Protein AF-A0A1B6D335-F1 (afdb_monomer)

Foldseek 3Di:
DDDDDDDDDDDPVVVVVVVVVVPPDPVVVVVVPDPPPPPVVVVVVCVLLVLQVDDPVRNVVVLVVLVVVQVVQQVPPVHRDCPSVVSSVSSCVSNVPDDDPD

Radius of gyration: 26.06 Å; Cα contacts (8 Å, |Δi|>4): 40; chains: 1; bounding box: 54×26×82 Å

Secondary structure (DSSP, 8-state):
------PPPS-HHHHHHHHHHS-S-HHHHHTTTTTS-HHHHHHHHHHHHGGGGS-HHHHHHHHHHHHHHHHHHHH-TTS---HHHHHHHHHHHHHTT-----

pLDDT: mean 75.46, std 20.81, range [34.44, 96.88]

Nearest PDB structures (foldseek):
  1yg2-assembly1_A-2  TM=2.573E-01  e=3.738E+00  Vibrio cholerae

Sequence (102 aa):
LSVTKSYPSTDSLSFKLNLNLTSLDPSVKESIGETSSQSVVVAVDRIFTGSTRLDGDAIVDFVRALCQVSVDELANQSHPRMFSLQKIVEISYYNMGRIRLQ

Mean predicted aligned error: 15.41 Å

Structure (mmCIF, N/CA/C/O backbone):
data_AF-A0A1B6D335-F1
#
_entry.id   AF-A0A1B6D335-F1
#
loop_
_atom_site.group_PDB
_atom_site.id
_atom_site.type_symbol
_atom_site.label_atom_id
_atom_site.label_alt_id
_atom_site.label_comp_id
_atom_site.label_asym_id
_atom_site.label_entity_id
_atom_site.label_seq_id
_atom_site.pdbx_PDB_ins_code
_atom_site.Cartn_x
_atom_site.Cartn_y
_atom_site.Cartn_z
_atom_site.occupancy
_atom_site.B_iso_or_equiv
_atom_site.auth_seq_id
_atom_site.auth_comp_id
_atom_site.auth_asym_id
_atom_site.auth_atom_id
_atom_site.pdbx_PDB_model_num
ATOM 1 N N . LEU A 1 1 ? -30.252 2.803 68.833 1.00 39.19 1 LEU A N 1
ATOM 2 C CA . LEU A 1 1 ? -31.067 2.768 67.601 1.00 39.19 1 LEU A CA 1
ATOM 3 C C . LEU A 1 1 ? -30.606 3.903 66.698 1.00 39.19 1 LEU A C 1
ATOM 5 O O . LEU A 1 1 ? -30.847 5.049 67.047 1.00 39.19 1 LEU A O 1
ATOM 9 N N . SER A 1 2 ? -29.954 3.595 65.578 1.00 35.78 2 SER A N 1
ATOM 10 C CA . SER A 1 2 ? -29.687 4.570 64.514 1.00 35.78 2 SER A CA 1
ATOM 11 C C . SER A 1 2 ? -30.332 4.032 63.246 1.00 35.78 2 SER A C 1
ATOM 13 O O . SER A 1 2 ? -29.896 3.017 62.715 1.00 35.78 2 SER A O 1
ATOM 15 N N . VAL A 1 3 ? -31.422 4.665 62.815 1.00 45.91 3 VAL A N 1
ATOM 16 C CA . VAL A 1 3 ? -32.101 4.355 61.553 1.00 45.91 3 VAL A CA 1
ATOM 17 C C . VAL A 1 3 ? -31.432 5.195 60.470 1.00 45.91 3 VAL A C 1
ATOM 19 O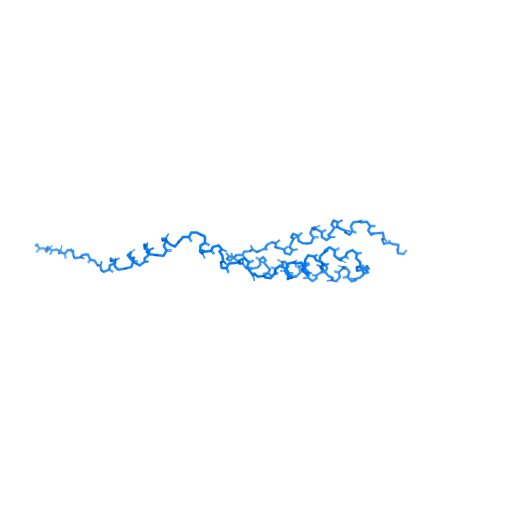 O . VAL A 1 3 ? -31.628 6.407 60.417 1.00 45.91 3 VAL A O 1
ATOM 22 N N . THR A 1 4 ? -30.621 4.576 59.617 1.00 40.00 4 THR A N 1
ATOM 23 C CA . THR A 1 4 ? -30.124 5.212 58.394 1.00 40.00 4 THR A CA 1
ATOM 24 C C . THR A 1 4 ? -31.204 5.127 57.318 1.00 40.00 4 THR A C 1
ATOM 26 O O . THR A 1 4 ? -31.586 4.052 56.863 1.00 40.00 4 THR A O 1
ATOM 29 N N . LYS A 1 5 ? -31.740 6.285 56.926 1.00 44.50 5 LYS A N 1
ATOM 30 C CA . LYS A 1 5 ? -32.678 6.422 55.809 1.00 44.50 5 LYS A CA 1
ATO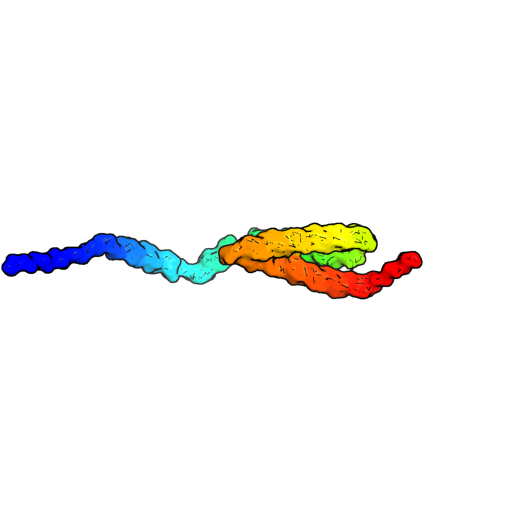M 31 C C . LYS A 1 5 ? -31.857 6.598 54.528 1.00 44.50 5 LYS A C 1
ATOM 33 O O . LYS A 1 5 ? -31.267 7.656 54.327 1.00 44.50 5 LYS A O 1
ATOM 38 N N . SER A 1 6 ? -31.778 5.560 53.697 1.00 34.44 6 SER A N 1
ATOM 39 C CA . SER A 1 6 ? -31.141 5.642 52.377 1.00 34.44 6 SER A CA 1
ATOM 40 C C . SER A 1 6 ? -32.030 6.430 51.418 1.00 34.44 6 SER A C 1
ATOM 42 O O . SER A 1 6 ? -33.137 5.998 51.099 1.00 34.44 6 SER A O 1
ATOM 44 N N . TYR A 1 7 ? -31.547 7.578 50.951 1.00 35.28 7 TYR A N 1
ATOM 45 C CA . TYR A 1 7 ? -32.098 8.257 49.778 1.00 35.28 7 TYR A CA 1
ATOM 46 C C . TYR A 1 7 ? -31.363 7.737 48.531 1.00 35.28 7 TYR A C 1
ATOM 48 O O . TYR A 1 7 ? -30.142 7.584 48.596 1.00 35.28 7 TYR A O 1
ATOM 56 N N . PRO A 1 8 ? -32.047 7.443 47.410 1.00 44.19 8 PRO A N 1
ATOM 57 C CA . PRO A 1 8 ? -31.363 7.038 46.189 1.00 44.19 8 PRO A CA 1
ATOM 58 C C . PRO A 1 8 ? -30.600 8.225 45.587 1.00 44.19 8 PRO A C 1
ATOM 60 O O . PRO A 1 8 ? -31.158 9.307 45.392 1.00 44.19 8 PRO A O 1
ATOM 63 N N . SER A 1 9 ? -29.317 8.003 45.308 1.00 48.59 9 SER A N 1
ATOM 64 C CA . SER A 1 9 ? -28.416 8.962 44.674 1.00 48.59 9 SER A CA 1
ATOM 65 C C . SER A 1 9 ? -28.793 9.224 43.212 1.00 48.59 9 SER A C 1
ATOM 67 O O . SER A 1 9 ? -29.335 8.377 42.503 1.00 48.59 9 SER A O 1
ATOM 69 N N . THR A 1 10 ? -28.497 10.444 42.785 1.00 53.53 10 THR A N 1
ATOM 70 C CA . THR A 1 10 ? -28.693 11.046 41.465 1.00 53.53 10 THR A CA 1
ATOM 71 C C . THR A 1 10 ? -28.100 10.222 40.314 1.00 53.53 10 THR A C 1
ATOM 73 O O . THR A 1 10 ? -26.933 10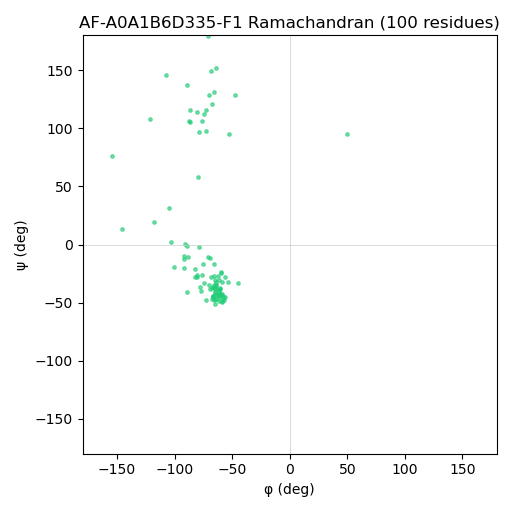.397 39.995 1.00 53.53 10 THR A O 1
ATOM 76 N N . ASP A 1 11 ? -28.892 9.371 39.653 1.00 54.50 11 ASP A N 1
ATOM 77 C CA . ASP A 1 11 ? -28.456 8.729 38.390 1.00 54.50 11 ASP A CA 1
ATOM 78 C C . ASP A 1 11 ? -29.583 8.493 37.360 1.00 54.50 11 ASP A C 1
ATOM 80 O O . ASP A 1 11 ? -29.434 7.787 36.363 1.00 54.50 11 ASP A O 1
ATOM 84 N N . SER A 1 12 ? -30.751 9.114 37.560 1.00 51.56 12 SER A N 1
ATOM 85 C CA . SER A 1 12 ? -31.897 8.940 36.649 1.00 51.56 12 SER A CA 1
ATOM 86 C C . SER A 1 12 ? -31.752 9.718 35.326 1.00 51.56 12 SER A C 1
ATOM 88 O O . SER A 1 12 ? -32.294 9.306 34.300 1.00 51.56 12 SER A O 1
ATOM 90 N N . LEU A 1 13 ? -30.994 10.824 35.316 1.00 52.09 13 LEU A N 1
ATOM 91 C CA . LEU A 1 13 ? -30.726 11.636 34.116 1.00 52.09 13 LEU A CA 1
ATOM 92 C C . LEU A 1 13 ? -29.676 10.990 33.199 1.00 52.09 13 LEU A C 1
ATOM 94 O O . LEU A 1 13 ? -29.865 10.956 31.985 1.00 52.09 13 LEU A O 1
ATOM 98 N N . SER A 1 14 ? -28.631 10.409 33.784 1.00 52.91 14 SER A N 1
ATOM 99 C CA . SER A 1 14 ? -27.568 9.647 33.114 1.00 52.91 14 SER A CA 1
ATOM 100 C C . SER A 1 14 ? -28.149 8.460 32.342 1.00 52.91 14 SER A C 1
ATOM 102 O O . SER A 1 14 ? -27.837 8.245 31.171 1.00 52.91 14 SER A O 1
ATOM 104 N N . PHE A 1 15 ? -29.086 7.741 32.969 1.00 52.19 15 PHE A N 1
ATOM 105 C CA . PHE A 1 15 ? -29.754 6.597 32.353 1.00 52.19 15 PHE A CA 1
ATOM 106 C C . PHE A 1 15 ? -30.690 7.009 31.202 1.00 52.19 15 PHE A C 1
ATOM 108 O O . PHE A 1 15 ? -30.735 6.347 30.166 1.00 52.19 15 PHE A O 1
ATOM 115 N N . LYS A 1 16 ? -31.400 8.140 31.339 1.00 49.47 16 LYS A N 1
ATOM 116 C CA . LYS A 1 16 ? -32.295 8.672 30.294 1.00 49.47 16 LYS A CA 1
ATOM 117 C C . LYS A 1 16 ? -31.553 9.222 29.075 1.00 49.47 16 LYS A C 1
ATOM 119 O O . LYS A 1 16 ? -32.051 9.069 27.964 1.00 49.47 16 LYS A O 1
ATOM 124 N N . LEU A 1 17 ? -30.377 9.826 29.258 1.00 56.44 17 LEU A N 1
ATOM 125 C CA . LEU A 1 17 ? -29.541 10.270 28.136 1.00 56.44 17 LEU A CA 1
ATOM 126 C C . LEU A 1 17 ? -28.993 9.076 27.336 1.00 56.44 17 LEU A C 1
ATOM 128 O O . LEU A 1 17 ? -28.983 9.119 26.107 1.00 56.44 17 LEU A O 1
ATOM 132 N N . ASN A 1 18 ? -28.637 7.976 28.009 1.00 50.03 18 ASN A N 1
ATOM 133 C CA . ASN A 1 18 ? -28.141 6.761 27.354 1.00 50.03 18 ASN A CA 1
ATOM 134 C C . ASN A 1 18 ? -29.219 6.029 26.524 1.00 50.03 18 ASN A C 1
ATOM 136 O O . ASN A 1 18 ? -28.901 5.390 25.526 1.00 50.03 18 ASN A O 1
ATOM 140 N N . LEU A 1 19 ? -30.497 6.159 26.899 1.00 55.66 19 LEU A N 1
ATOM 141 C CA . LEU A 1 19 ? -31.644 5.591 26.173 1.00 55.66 19 LEU A CA 1
ATOM 142 C C . LEU A 1 19 ? -32.019 6.354 24.889 1.00 55.66 19 LEU A C 1
ATOM 144 O O . LEU A 1 19 ? -32.730 5.807 24.053 1.00 55.66 19 LEU A O 1
ATOM 148 N N . ASN A 1 20 ? -31.558 7.598 24.716 1.00 49.66 20 ASN A N 1
ATOM 149 C CA . ASN A 1 20 ? -31.850 8.404 23.521 1.00 49.66 20 ASN A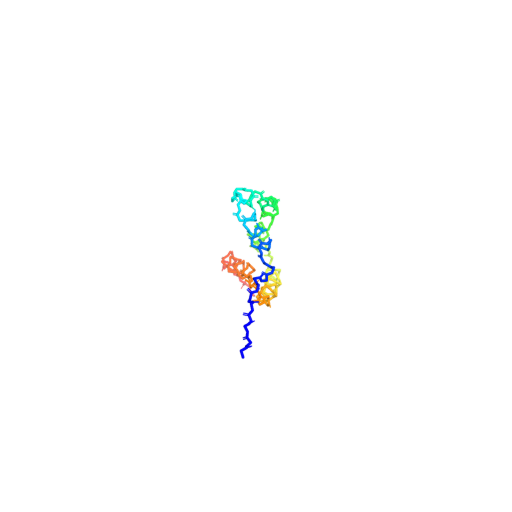 CA 1
ATOM 150 C C . ASN A 1 20 ? -30.776 8.238 22.424 1.00 49.66 20 ASN A C 1
ATOM 152 O O . ASN A 1 20 ? -31.024 8.481 21.251 1.00 49.66 20 ASN A O 1
ATOM 156 N N . LEU A 1 21 ? -29.571 7.773 22.778 1.00 50.66 21 LEU A N 1
ATOM 157 C CA . LEU A 1 21 ? -28.490 7.543 21.808 1.00 50.66 21 LEU A CA 1
ATOM 158 C C . LEU A 1 21 ? -28.607 6.186 21.082 1.00 50.66 21 LEU A C 1
ATOM 160 O O . LEU A 1 21 ? -28.023 5.979 20.013 1.00 50.66 21 LEU A O 1
ATOM 164 N N . THR A 1 22 ? -29.345 5.242 21.672 1.00 52.38 22 THR A N 1
ATOM 165 C CA . THR A 1 22 ? -29.566 3.893 21.132 1.00 52.38 22 THR A CA 1
ATOM 166 C C . THR A 1 22 ? -30.771 3.802 20.196 1.00 52.38 22 THR A C 1
ATOM 168 O O . THR A 1 22 ? -30.904 2.797 19.506 1.00 52.38 22 THR A O 1
ATOM 171 N N . SER A 1 23 ? -31.612 4.840 20.127 1.00 53.53 23 SER A N 1
ATOM 172 C CA . SER A 1 23 ? -32.789 4.905 19.246 1.00 53.53 23 SER A CA 1
ATOM 173 C C . SER A 1 23 ? -32.510 5.523 17.872 1.00 53.53 23 SER A C 1
ATOM 175 O O . SER A 1 23 ? -33.426 5.638 17.059 1.00 53.53 23 SER A O 1
ATOM 177 N N . LEU A 1 24 ? -31.264 5.922 17.593 1.00 53.03 24 LEU A N 1
ATOM 178 C CA . LEU A 1 24 ? -30.866 6.383 16.265 1.00 53.03 24 LEU A CA 1
ATOM 179 C C . LEU A 1 24 ? -30.911 5.209 15.284 1.00 53.03 24 LEU A C 1
ATOM 181 O O . LEU A 1 24 ? -30.210 4.212 15.473 1.00 53.03 24 LEU A O 1
ATOM 185 N N . ASP A 1 25 ? -31.735 5.369 14.252 1.00 54.53 25 ASP A N 1
ATOM 186 C CA . ASP A 1 25 ? -31.924 4.426 13.157 1.00 54.53 25 ASP A CA 1
ATOM 187 C C . ASP A 1 25 ? -30.561 3.951 12.590 1.00 54.53 25 ASP A C 1
ATOM 189 O O . ASP A 1 25 ? -29.698 4.791 12.293 1.00 54.53 25 ASP A O 1
ATOM 193 N N . PRO A 1 26 ? -30.324 2.630 12.455 1.00 54.81 26 PRO A N 1
ATOM 194 C CA . PRO A 1 26 ? -29.080 2.084 11.910 1.00 54.81 26 PRO A CA 1
ATOM 195 C C . PRO A 1 26 ? -28.716 2.663 10.535 1.00 54.81 26 PRO A C 1
ATOM 197 O O . PRO A 1 26 ? -27.537 2.890 10.267 1.00 54.81 26 PRO A O 1
ATOM 200 N N . SER A 1 27 ? -29.716 3.011 9.716 1.00 51.22 27 SER A N 1
ATOM 201 C CA . SER A 1 27 ? -29.537 3.598 8.386 1.00 51.22 27 SER A CA 1
ATOM 202 C C . SER A 1 27 ? -28.902 4.994 8.432 1.00 51.22 27 SER A C 1
ATOM 204 O O . SER A 1 27 ? -28.227 5.391 7.479 1.00 51.22 27 SER A O 1
ATOM 206 N N . VAL A 1 28 ? -29.075 5.740 9.534 1.00 54.16 28 VAL A N 1
ATOM 207 C CA . VAL A 1 28 ? -28.471 7.073 9.728 1.00 54.16 28 VAL A CA 1
ATOM 208 C C . VAL A 1 28 ? -27.021 6.961 10.209 1.00 54.16 28 VAL A C 1
ATOM 210 O O . VAL A 1 28 ? -26.208 7.825 9.892 1.00 54.16 28 VAL A O 1
ATOM 213 N N . LYS A 1 29 ? -26.657 5.883 10.921 1.00 51.56 29 LYS A N 1
ATOM 214 C CA . LYS A 1 29 ? -25.257 5.604 11.297 1.00 51.56 29 LYS A CA 1
ATOM 215 C C . LYS A 1 29 ? -24.429 5.097 10.116 1.00 51.56 29 LYS A C 1
ATOM 217 O O . LYS A 1 29 ? -23.247 5.417 10.030 1.00 51.56 29 LYS A O 1
ATOM 222 N N . GLU A 1 30 ? -25.048 4.353 9.207 1.00 50.56 30 GLU A N 1
ATOM 223 C CA . GLU A 1 30 ? -24.381 3.753 8.046 1.00 50.56 30 GLU A CA 1
ATOM 224 C C . GLU A 1 30 ? -24.138 4.774 6.915 1.00 50.56 30 GLU A C 1
ATOM 226 O O . GLU A 1 30 ? -23.050 4.825 6.344 1.00 50.56 30 GLU A O 1
ATOM 231 N N . SER A 1 31 ? -25.067 5.714 6.690 1.00 47.44 31 SER A N 1
ATOM 232 C CA . SER A 1 31 ? -24.950 6.728 5.620 1.00 47.44 31 SER A CA 1
ATOM 233 C C . SER A 1 31 ? -23.856 7.790 5.829 1.00 47.44 31 SER A C 1
ATOM 235 O O . SER A 1 31 ? -23.540 8.537 4.904 1.00 47.44 31 SER A O 1
ATOM 237 N N . ILE A 1 32 ? -23.262 7.888 7.022 1.00 51.47 32 ILE A N 1
ATOM 238 C CA . ILE A 1 32 ? -22.234 8.902 7.330 1.00 51.47 32 ILE A CA 1
ATOM 239 C C . ILE A 1 32 ? -20.810 8.362 7.057 1.00 51.47 32 ILE A C 1
ATOM 241 O O . ILE A 1 32 ? -19.860 9.140 6.981 1.00 51.47 32 ILE A O 1
ATOM 245 N N . GLY A 1 33 ? -20.642 7.047 6.842 1.00 50.41 33 GLY A N 1
ATOM 246 C CA . GLY A 1 33 ? -19.331 6.412 6.635 1.00 50.41 33 GLY A CA 1
ATOM 247 C C . GLY A 1 33 ? -18.946 6.098 5.182 1.00 50.41 33 GLY A C 1
ATOM 248 O O . GLY A 1 33 ? -17.763 5.931 4.892 1.00 50.41 33 GLY A O 1
ATOM 249 N N . GLU A 1 34 ? -19.905 6.031 4.254 1.00 51.28 34 GLU A N 1
ATOM 250 C CA . GLU A 1 34 ? -19.678 5.418 2.930 1.00 51.28 34 GLU A CA 1
ATOM 251 C C . GLU A 1 34 ? -19.161 6.367 1.833 1.00 51.28 34 GLU A C 1
ATOM 253 O O . GLU A 1 34 ? -18.861 5.933 0.724 1.00 51.28 34 GLU A O 1
ATOM 258 N N . THR A 1 35 ? -18.969 7.658 2.125 1.00 53.69 35 THR A N 1
ATOM 259 C CA . THR A 1 35 ? -18.460 8.639 1.138 1.00 53.69 35 THR A CA 1
ATOM 260 C C . THR A 1 35 ? -16.991 9.019 1.366 1.00 53.69 35 THR A C 1
ATOM 262 O O . THR A 1 35 ? -16.565 10.122 1.032 1.00 53.69 35 THR A O 1
ATOM 265 N N . SER A 1 36 ? -16.147 8.119 1.880 1.00 55.53 36 SER A N 1
ATOM 266 C CA . SER A 1 36 ? -14.687 8.325 1.812 1.00 55.53 36 SER A CA 1
ATOM 267 C C . SER A 1 36 ? -14.161 7.946 0.417 1.00 55.53 36 SER A C 1
ATOM 269 O O . SER A 1 36 ? -13.346 7.049 0.242 1.00 55.53 36 SER A O 1
ATOM 271 N N . SER A 1 37 ? -14.711 8.624 -0.597 1.00 64.62 37 SER A N 1
ATOM 272 C CA . SER A 1 37 ? -14.254 8.701 -1.986 1.00 64.62 37 SER A CA 1
ATOM 273 C C . SER A 1 37 ? -13.949 7.362 -2.670 1.00 64.62 37 SER A C 1
ATOM 275 O O . SER A 1 37 ? -12.820 6.882 -2.665 1.00 64.62 37 SER A O 1
ATOM 277 N N . GLN A 1 38 ? -14.922 6.817 -3.403 1.00 80.31 38 GLN A N 1
ATOM 278 C CA . GLN A 1 38 ? -14.717 5.708 -4.349 1.00 80.31 38 GLN A CA 1
ATOM 279 C C . GLN A 1 38 ? -13.471 5.904 -5.240 1.00 80.31 38 GLN A C 1
ATOM 281 O O . GLN A 1 38 ? -12.770 4.947 -5.556 1.00 80.31 38 GLN A O 1
ATOM 286 N N . SER A 1 39 ? -13.143 7.151 -5.595 1.00 82.94 39 SER A N 1
ATOM 287 C CA . SER A 1 39 ? -11.914 7.508 -6.313 1.00 82.94 39 SER A CA 1
ATOM 288 C C . SER A 1 39 ? -10.629 7.175 -5.546 1.00 82.94 39 SER A C 1
ATOM 290 O O . SER A 1 39 ? -9.675 6.699 -6.155 1.00 82.94 39 SER A O 1
ATOM 292 N N . VAL A 1 40 ? -10.601 7.376 -4.226 1.00 87.00 40 VAL A N 1
ATOM 293 C CA . VAL A 1 40 ? -9.479 7.008 -3.352 1.00 87.00 40 VAL A CA 1
ATOM 294 C C . VAL A 1 40 ? -9.357 5.496 -3.281 1.00 87.00 40 VAL A C 1
ATOM 296 O O . VAL A 1 40 ? -8.268 4.976 -3.494 1.00 87.00 40 VAL A O 1
ATOM 299 N N . VAL A 1 41 ? -10.465 4.783 -3.067 1.00 87.56 41 VAL A N 1
ATOM 300 C CA . VAL A 1 41 ? -10.466 3.311 -3.052 1.00 87.56 41 VAL A CA 1
ATOM 301 C C . VAL A 1 41 ? -9.909 2.760 -4.368 1.00 87.56 41 VAL A C 1
ATOM 303 O O . VAL A 1 41 ? -9.026 1.907 -4.356 1.00 87.56 41 VAL A O 1
ATOM 306 N N . VAL A 1 42 ? -10.348 3.308 -5.504 1.00 90.12 42 VAL A N 1
ATOM 307 C CA . VAL A 1 42 ? -9.851 2.923 -6.832 1.00 90.12 42 VAL A CA 1
ATOM 308 C C . VAL A 1 42 ? -8.374 3.281 -7.018 1.00 90.12 42 VAL A C 1
ATOM 310 O O . VAL A 1 42 ? -7.629 2.502 -7.607 1.00 90.12 42 VAL A O 1
ATOM 313 N N . ALA A 1 43 ? -7.923 4.445 -6.547 1.00 89.50 43 ALA A N 1
ATOM 314 C CA . ALA A 1 43 ? -6.517 4.836 -6.636 1.00 89.50 43 ALA A CA 1
ATOM 315 C C . ALA A 1 43 ? -5.619 3.903 -5.811 1.00 89.50 43 ALA A C 1
ATOM 317 O O . ALA A 1 43 ? -4.577 3.466 -6.295 1.00 89.50 43 ALA A O 1
ATOM 318 N N . VAL A 1 44 ? -6.051 3.560 -4.597 1.00 91.31 44 VAL A N 1
ATOM 319 C CA . VAL A 1 44 ? -5.355 2.629 -3.704 1.00 91.31 44 VAL A CA 1
ATOM 320 C C . VAL A 1 44 ? -5.282 1.240 -4.328 1.00 91.31 4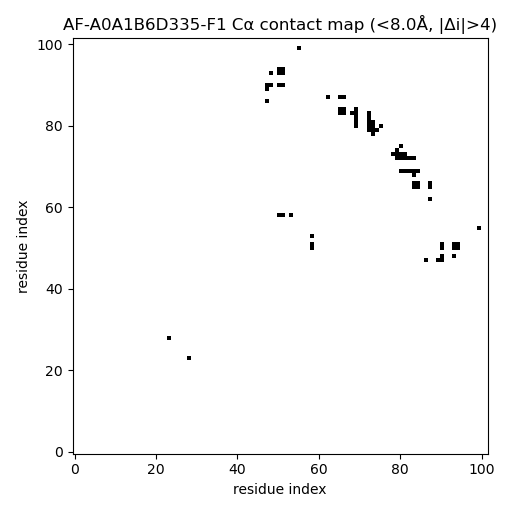4 VAL A C 1
ATOM 322 O O . VAL A 1 44 ? -4.202 0.656 -4.388 1.00 91.31 44 VAL A O 1
ATOM 325 N N . ASP A 1 45 ? -6.396 0.735 -4.858 1.00 92.06 45 ASP A N 1
ATOM 326 C CA . ASP A 1 45 ? -6.419 -0.557 -5.540 1.00 92.06 45 ASP A CA 1
ATOM 327 C C . ASP A 1 45 ? -5.426 -0.585 -6.709 1.00 92.06 45 ASP A C 1
ATOM 329 O O . ASP A 1 45 ? -4.563 -1.461 -6.768 1.00 92.06 45 ASP A O 1
ATOM 333 N N . ARG A 1 46 ? -5.437 0.456 -7.556 1.00 92.00 46 ARG A N 1
ATOM 334 C CA . ARG A 1 46 ? -4.512 0.606 -8.694 1.00 92.00 46 ARG A CA 1
ATOM 335 C C . ARG A 1 46 ? -3.039 0.625 -8.299 1.00 92.00 46 ARG A C 1
ATOM 337 O O . ARG A 1 46 ? -2.207 0.191 -9.100 1.00 92.00 46 ARG A O 1
ATOM 344 N N . ILE A 1 47 ? -2.693 1.142 -7.120 1.00 93.50 47 ILE A N 1
ATOM 345 C CA . ILE A 1 47 ? -1.314 1.102 -6.613 1.00 93.50 47 ILE A CA 1
ATOM 346 C C . ILE A 1 47 ? -0.913 -0.355 -6.349 1.00 93.50 47 ILE A C 1
ATOM 348 O O . ILE A 1 47 ? 0.136 -0.798 -6.819 1.00 93.50 47 ILE A O 1
ATOM 352 N N . PHE A 1 48 ? -1.766 -1.121 -5.667 1.00 94.62 48 PHE A N 1
ATOM 353 C CA . PHE A 1 48 ? -1.467 -2.499 -5.283 1.00 94.62 48 PHE A CA 1
ATOM 354 C C . PHE A 1 48 ? -1.490 -3.479 -6.458 1.00 94.62 48 PHE A C 1
ATOM 356 O O . PHE A 1 48 ? -0.517 -4.213 -6.646 1.00 94.62 48 PHE A O 1
ATOM 363 N N . THR A 1 49 ? -2.520 -3.455 -7.311 1.00 92.19 49 THR A N 1
ATOM 364 C CA . THR A 1 49 ? -2.525 -4.255 -8.556 1.00 92.19 49 THR A CA 1
ATOM 365 C C . THR A 1 49 ? -1.422 -3.806 -9.512 1.00 92.19 49 THR A C 1
ATOM 367 O O . THR A 1 49 ? -0.829 -4.615 -10.228 1.00 92.19 49 THR A O 1
ATOM 370 N N . GLY A 1 50 ? -1.096 -2.511 -9.504 1.00 93.06 50 GLY A N 1
ATOM 371 C CA . GLY A 1 50 ? -0.041 -1.932 -10.322 1.00 93.06 50 GLY A CA 1
ATOM 372 C C . GLY A 1 50 ? 1.384 -2.303 -9.918 1.00 93.06 50 GLY A C 1
ATOM 373 O O . GLY A 1 50 ? 2.303 -2.044 -10.697 1.00 93.06 50 GLY A O 1
ATOM 374 N N . SER A 1 51 ? 1.570 -2.933 -8.755 1.00 94.25 51 SER A N 1
ATOM 375 C CA . SER A 1 51 ? 2.874 -3.380 -8.249 1.00 94.25 51 SER A CA 1
ATOM 376 C C . SER A 1 51 ? 3.613 -4.308 -9.221 1.00 94.25 51 SER A C 1
ATOM 378 O O . SER A 1 51 ? 4.838 -4.282 -9.287 1.00 94.25 51 SER A O 1
ATOM 380 N N . THR A 1 52 ? 2.885 -5.056 -10.055 1.00 92.56 52 THR A N 1
ATOM 381 C CA . THR A 1 52 ? 3.426 -5.923 -11.120 1.00 92.56 52 THR A CA 1
ATOM 382 C C . THR A 1 52 ? 4.256 -5.187 -12.169 1.00 92.56 52 THR A C 1
ATOM 384 O O . THR A 1 52 ? 5.104 -5.803 -12.807 1.00 92.56 52 THR A O 1
ATOM 387 N N . ARG A 1 53 ? 4.045 -3.876 -12.333 1.00 91.88 53 ARG A N 1
ATOM 388 C CA . ARG A 1 53 ? 4.770 -3.042 -13.304 1.00 91.88 53 ARG A CA 1
ATOM 389 C C . ARG A 1 53 ? 6.024 -2.379 -12.738 1.00 91.88 53 ARG A C 1
ATOM 391 O O . ARG A 1 53 ? 6.757 -1.761 -13.501 1.00 91.88 53 ARG A O 1
ATOM 398 N N . LEU A 1 54 ? 6.238 -2.436 -11.422 1.00 92.75 54 LEU A N 1
ATOM 399 C CA . LEU A 1 54 ? 7.462 -1.918 -10.801 1.00 92.75 54 LEU A CA 1
ATOM 400 C C . LEU A 1 54 ? 8.665 -2.730 -11.291 1.00 92.75 54 LEU A C 1
ATOM 402 O O . LEU A 1 54 ? 8.508 -3.908 -11.592 1.00 92.75 54 LEU A O 1
ATOM 406 N N . ASP A 1 55 ? 9.865 -2.164 -11.349 1.00 91.62 55 ASP A N 1
ATOM 407 C CA . ASP A 1 55 ? 11.066 -2.972 -11.592 1.00 91.62 55 ASP A CA 1
ATOM 408 C C . ASP A 1 55 ? 11.414 -3.844 -10.364 1.00 91.62 55 ASP A C 1
ATOM 410 O O . ASP A 1 55 ? 10.669 -3.894 -9.379 1.00 91.62 55 ASP A O 1
ATOM 414 N N . GLY A 1 56 ? 12.488 -4.632 -10.463 1.00 88.94 56 GLY A N 1
ATOM 415 C CA . GLY A 1 56 ? 12.880 -5.591 -9.429 1.00 88.94 56 GLY A CA 1
ATOM 416 C C . GLY A 1 56 ? 13.297 -4.960 -8.099 1.00 88.94 56 GLY A C 1
ATOM 417 O O . GLY A 1 56 ? 13.065 -5.578 -7.062 1.00 88.94 56 GLY A O 1
ATOM 418 N N . ASP A 1 57 ? 13.855 -3.752 -8.112 1.00 92.31 57 ASP A N 1
ATOM 419 C CA . ASP A 1 57 ? 14.306 -3.066 -6.899 1.00 92.31 57 ASP A CA 1
ATOM 420 C C . ASP A 1 57 ? 13.169 -2.224 -6.307 1.00 92.31 57 ASP A C 1
ATOM 422 O O . ASP A 1 57 ? 12.895 -2.292 -5.108 1.00 92.31 57 ASP A O 1
ATOM 426 N N . ALA A 1 58 ? 12.395 -1.546 -7.156 1.00 93.69 58 AL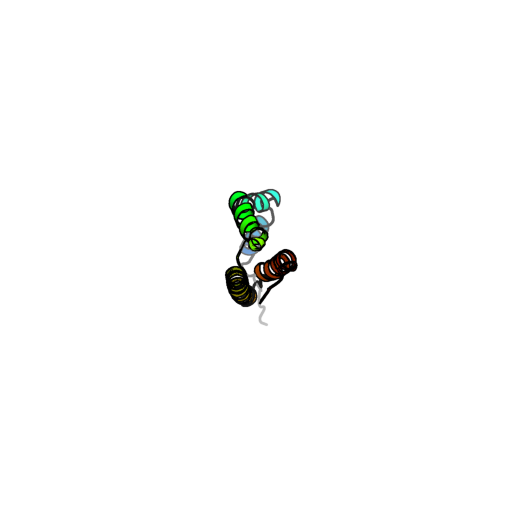A A N 1
ATOM 427 C CA . ALA A 1 58 ? 11.237 -0.757 -6.758 1.00 93.69 58 ALA A CA 1
ATOM 428 C C . 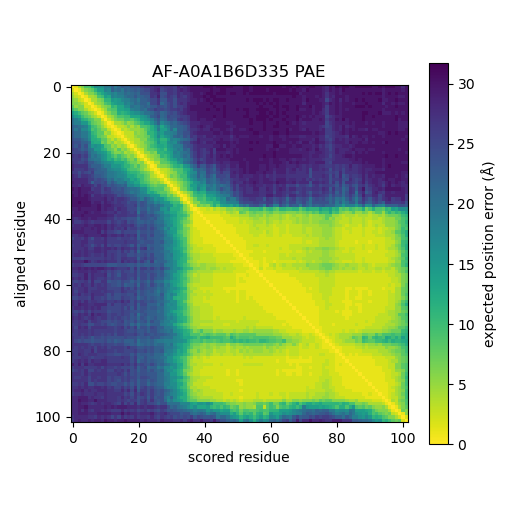ALA A 1 58 ? 10.158 -1.602 -6.062 1.00 93.69 58 ALA A C 1
ATOM 430 O O . ALA A 1 58 ? 9.550 -1.139 -5.096 1.00 93.69 58 ALA A O 1
ATOM 431 N N . ILE A 1 59 ? 9.915 -2.847 -6.501 1.00 93.69 59 ILE A N 1
ATOM 432 C CA . ILE A 1 59 ? 8.970 -3.737 -5.802 1.00 93.69 59 ILE A CA 1
ATOM 433 C C . ILE A 1 59 ? 9.481 -4.131 -4.412 1.00 93.69 59 ILE A C 1
ATOM 435 O O . ILE A 1 59 ? 8.691 -4.224 -3.474 1.00 93.69 59 ILE A O 1
ATOM 439 N N . VAL A 1 60 ? 10.792 -4.331 -4.257 1.00 93.44 60 VAL A N 1
ATOM 440 C CA . VAL A 1 60 ? 11.402 -4.666 -2.965 1.00 93.44 60 VAL A CA 1
ATOM 441 C C . VAL A 1 60 ? 11.276 -3.487 -2.008 1.00 93.44 60 VAL A C 1
ATOM 443 O O . VAL A 1 60 ? 10.873 -3.677 -0.861 1.00 93.44 60 VAL A O 1
ATOM 446 N N . ASP A 1 61 ? 11.556 -2.274 -2.478 1.00 96.38 61 ASP A N 1
ATOM 447 C CA . ASP A 1 61 ? 11.409 -1.061 -1.675 1.00 96.38 61 ASP A CA 1
ATOM 448 C C . ASP A 1 61 ? 9.947 -0.804 -1.298 1.00 96.38 61 ASP A C 1
ATOM 450 O O . ASP A 1 61 ? 9.653 -0.496 -0.140 1.00 96.38 61 ASP A O 1
ATOM 454 N N . PHE A 1 62 ? 9.019 -1.026 -2.231 1.00 95.56 62 PHE A N 1
ATOM 455 C CA . PHE A 1 62 ? 7.586 -0.916 -1.973 1.00 95.56 62 PHE A CA 1
ATOM 456 C C . PHE A 1 62 ? 7.112 -1.905 -0.899 1.00 95.56 62 PHE A C 1
ATOM 458 O O . PHE A 1 62 ? 6.454 -1.507 0.064 1.00 95.56 62 PHE A O 1
ATOM 465 N N . VAL A 1 63 ? 7.490 -3.184 -1.011 1.00 95.31 63 VAL A N 1
ATOM 466 C CA . VAL A 1 63 ? 7.145 -4.209 -0.013 1.00 95.31 63 VAL A CA 1
ATOM 467 C C . VAL A 1 63 ? 7.815 -3.914 1.332 1.00 95.31 63 VAL A C 1
ATOM 469 O O . VAL A 1 63 ? 7.178 -4.077 2.370 1.00 95.31 63 VAL A O 1
ATOM 472 N N . ARG A 1 64 ? 9.059 -3.413 1.350 1.00 96.56 64 ARG A N 1
ATOM 473 C CA . ARG A 1 64 ? 9.748 -3.031 2.594 1.00 96.56 64 ARG A CA 1
ATOM 474 C C . ARG A 1 64 ? 9.018 -1.902 3.324 1.00 96.56 64 ARG A C 1
ATOM 476 O O . ARG A 1 64 ? 8.842 -1.988 4.537 1.00 96.56 64 ARG A O 1
ATOM 483 N N . ALA A 1 65 ? 8.564 -0.880 2.600 1.00 96.88 65 ALA A N 1
ATOM 484 C CA . ALA A 1 65 ? 7.767 0.198 3.177 1.00 96.88 65 ALA A CA 1
ATOM 485 C C . ALA A 1 65 ? 6.435 -0.324 3.749 1.00 96.88 65 ALA A C 1
ATOM 487 O O . ALA A 1 65 ? 6.075 0.019 4.874 1.00 96.88 65 ALA A O 1
ATOM 488 N N . LEU A 1 66 ? 5.744 -1.211 3.022 1.00 96.19 66 LEU A N 1
ATOM 489 C CA . LEU A 1 66 ? 4.510 -1.858 3.486 1.00 96.19 66 LEU A CA 1
ATOM 490 C C . LEU A 1 66 ? 4.708 -2.702 4.745 1.00 96.19 66 LEU A C 1
ATOM 492 O O . LEU A 1 66 ? 3.868 -2.658 5.641 1.00 96.19 66 LEU A O 1
ATOM 496 N N . CYS A 1 67 ? 5.816 -3.441 4.843 1.00 96.81 67 CYS A N 1
ATOM 497 C CA . CYS A 1 67 ? 6.155 -4.181 6.055 1.00 96.81 67 CYS A CA 1
ATOM 498 C C . CYS A 1 67 ? 6.279 -3.237 7.252 1.00 96.81 67 CYS A C 1
ATOM 500 O O . CYS A 1 67 ? 5.744 -3.536 8.319 1.00 96.81 67 CYS A O 1
ATOM 502 N N . GLN A 1 68 ? 6.912 -2.079 7.075 1.00 96.69 68 GLN A N 1
ATOM 503 C CA . GLN A 1 68 ? 7.070 -1.129 8.169 1.00 96.69 68 GLN A CA 1
ATOM 504 C C . GLN A 1 68 ? 5.734 -0.539 8.623 1.00 96.69 68 GLN A C 1
ATOM 506 O O . GLN A 1 68 ? 5.435 -0.550 9.814 1.00 96.69 68 GLN A O 1
ATOM 511 N N . VAL A 1 69 ? 4.879 -0.151 7.673 1.00 95.44 69 VAL A N 1
ATOM 512 C CA . VAL A 1 69 ? 3.509 0.290 7.978 1.00 95.44 69 VAL A CA 1
ATOM 513 C C . VAL A 1 69 ? 2.715 -0.820 8.668 1.00 95.44 69 VAL A C 1
ATOM 515 O O . VAL A 1 69 ? 1.955 -0.542 9.589 1.00 95.44 69 VAL A O 1
ATOM 518 N N . SER A 1 70 ? 2.907 -2.085 8.282 1.00 95.69 70 SER A N 1
ATOM 519 C CA . SER A 1 70 ? 2.220 -3.212 8.921 1.00 95.69 70 SER A CA 1
ATOM 520 C C . SER A 1 70 ? 2.601 -3.380 10.395 1.00 95.69 70 SER A C 1
ATOM 522 O O . SER A 1 70 ? 1.744 -3.710 11.210 1.00 95.69 70 SER A O 1
ATOM 524 N N . VAL A 1 71 ? 3.854 -3.095 10.766 1.00 95.06 71 VAL A N 1
ATOM 525 C CA . VAL A 1 71 ? 4.290 -3.111 12.169 1.00 95.06 71 VAL A CA 1
ATOM 526 C C . VAL A 1 71 ? 3.601 -1.992 12.946 1.00 95.06 71 VAL A C 1
ATOM 528 O O . VAL A 1 71 ? 3.060 -2.250 14.020 1.00 95.06 71 VAL A O 1
ATOM 531 N N . ASP A 1 72 ? 3.548 -0.784 12.387 1.00 94.06 72 ASP A N 1
ATOM 532 C CA . ASP A 1 72 ? 2.877 0.360 13.014 1.00 94.06 72 ASP A CA 1
ATOM 533 C C . ASP A 1 72 ? 1.358 0.136 13.143 1.00 94.06 72 ASP A C 1
ATOM 535 O O . ASP A 1 72 ? 0.744 0.498 14.149 1.00 94.06 72 ASP A O 1
ATOM 539 N N . GLU A 1 73 ? 0.739 -0.509 12.149 1.00 93.12 73 GLU A N 1
ATOM 540 C CA . GLU A 1 73 ? -0.671 -0.910 12.180 1.00 93.12 73 GLU A CA 1
ATOM 541 C C . GLU A 1 73 ? -0.978 -1.903 13.307 1.00 93.12 73 GLU A C 1
ATOM 543 O O . GLU A 1 73 ? -2.035 -1.802 13.938 1.00 93.12 73 GLU A O 1
ATOM 548 N N . LEU A 1 74 ? -0.064 -2.839 13.566 1.00 93.25 74 LEU A N 1
ATOM 549 C CA . LEU A 1 74 ? -0.184 -3.836 14.630 1.00 93.25 74 LEU A CA 1
ATOM 550 C C . LEU A 1 74 ? 0.202 -3.291 16.009 1.00 93.25 74 LEU A C 1
ATOM 552 O O . LEU A 1 74 ? -0.295 -3.784 17.018 1.00 93.25 74 LEU A O 1
ATOM 556 N N . ALA A 1 75 ? 1.064 -2.273 16.070 1.00 93.12 75 ALA A N 1
ATOM 557 C CA . ALA A 1 75 ? 1.522 -1.672 17.321 1.00 93.12 75 ALA A CA 1
ATOM 558 C C . ALA A 1 75 ? 0.398 -0.962 18.101 1.00 93.12 75 ALA A C 1
ATOM 560 O O . ALA A 1 75 ? 0.536 -0.710 19.302 1.00 93.12 75 ALA A O 1
ATOM 561 N N . ASN A 1 76 ? -0.732 -0.658 17.454 1.00 87.62 76 ASN A N 1
ATOM 562 C CA . ASN A 1 76 ? -1.910 -0.122 18.125 1.00 87.62 76 ASN A CA 1
ATOM 563 C C . ASN A 1 76 ? -2.619 -1.207 18.958 1.00 87.62 76 ASN A C 1
ATOM 565 O O . ASN A 1 76 ? -3.444 -1.960 18.447 1.00 87.62 76 ASN A O 1
ATOM 569 N N . GLN A 1 77 ? -2.336 -1.244 20.263 1.00 86.88 77 GLN A N 1
ATOM 570 C CA . GLN A 1 77 ? -2.877 -2.249 21.191 1.00 86.88 77 GLN A CA 1
ATOM 571 C C . GLN A 1 77 ? -4.407 -2.222 21.318 1.00 86.88 77 GLN A C 1
ATOM 573 O O . GLN A 1 77 ? -5.021 -3.259 21.555 1.00 86.88 77 GLN A O 1
ATOM 578 N N . SER A 1 78 ? -5.031 -1.051 21.158 1.00 90.81 78 SER A N 1
ATOM 579 C CA . SER A 1 78 ? -6.485 -0.899 21.288 1.00 90.81 78 SER A CA 1
ATOM 580 C C . SER A 1 78 ? -7.233 -1.328 20.027 1.00 90.81 78 SER A C 1
ATOM 582 O O . SER A 1 78 ? -8.397 -1.718 20.103 1.00 90.81 78 SER A O 1
ATOM 584 N N . HIS A 1 79 ? -6.592 -1.222 18.861 1.00 87.06 79 HIS A N 1
ATOM 585 C CA . HIS A 1 79 ? -7.204 -1.563 17.581 1.00 87.06 79 HIS A CA 1
ATOM 586 C C . HIS A 1 79 ? -6.142 -1.962 16.542 1.00 87.06 79 HIS A C 1
ATOM 588 O O . HIS A 1 79 ? -5.808 -1.157 15.663 1.00 87.06 79 HIS A O 1
ATOM 594 N N . PRO A 1 80 ? -5.590 -3.185 16.636 1.00 90.25 80 PRO A N 1
ATOM 595 C CA . PRO A 1 80 ? -4.607 -3.661 15.674 1.00 90.25 80 PRO A CA 1
ATOM 596 C C . PRO A 1 80 ? -5.261 -3.810 14.298 1.00 90.25 80 PRO A C 1
ATOM 598 O O . PRO A 1 80 ? -6.337 -4.399 14.163 1.00 90.25 80 PRO A O 1
ATOM 601 N N . ARG A 1 81 ? -4.612 -3.274 13.262 1.00 93.50 81 ARG A N 1
ATOM 602 C CA . ARG A 1 81 ? -5.084 -3.365 11.872 1.00 93.50 81 ARG A CA 1
ATOM 603 C C . ARG A 1 81 ? -4.208 -4.334 11.086 1.00 93.50 81 ARG A C 1
ATOM 605 O O . ARG A 1 81 ? -3.014 -4.438 11.326 1.00 93.50 81 ARG A O 1
ATOM 612 N N . MET A 1 82 ? -4.817 -5.051 10.144 1.00 92.75 82 MET A N 1
ATOM 613 C CA . MET A 1 82 ? -4.129 -6.029 9.286 1.00 92.75 82 MET A CA 1
ATOM 614 C C . MET A 1 82 ? -4.200 -5.652 7.802 1.00 92.75 82 MET A C 1
ATOM 616 O O . MET A 1 82 ? -4.058 -6.518 6.941 1.00 92.75 82 MET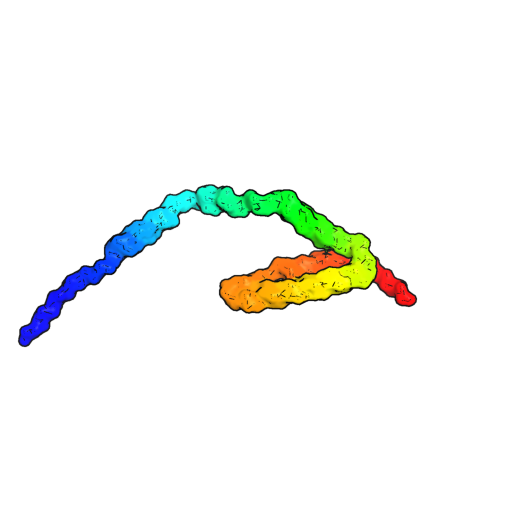 A O 1
ATOM 620 N N . PHE A 1 83 ? -4.482 -4.388 7.487 1.00 93.56 83 PHE A N 1
ATOM 621 C CA . PHE A 1 83 ? -4.713 -3.955 6.111 1.00 93.56 83 PHE A CA 1
ATOM 622 C C . PHE A 1 83 ? -3.440 -4.105 5.273 1.00 93.56 83 PHE A C 1
ATOM 624 O O . PHE A 1 83 ? -3.456 -4.770 4.237 1.00 93.56 83 PHE A O 1
ATOM 631 N N . SER A 1 84 ? -2.316 -3.573 5.757 1.00 95.06 84 SER A N 1
ATOM 632 C CA . SER A 1 84 ? -1.036 -3.659 5.048 1.00 95.06 84 SER A CA 1
ATOM 633 C C . SER A 1 84 ? -0.525 -5.101 4.953 1.00 95.06 84 SER A C 1
ATOM 635 O O . SER A 1 84 ? -0.000 -5.494 3.912 1.00 95.06 84 SER A O 1
ATOM 637 N N . LEU A 1 85 ? -0.759 -5.932 5.980 1.00 94.62 85 LEU A N 1
ATOM 638 C CA . LEU A 1 85 ? -0.440 -7.367 5.931 1.00 94.62 85 LEU A CA 1
ATOM 639 C C . LEU A 1 85 ? -1.199 -8.097 4.818 1.00 94.62 85 LEU A C 1
ATOM 641 O O . LEU A 1 85 ? -0.602 -8.874 4.075 1.00 94.62 85 LEU A O 1
ATOM 645 N N . GLN A 1 86 ? -2.499 -7.833 4.675 1.00 95.12 86 GLN A N 1
ATOM 646 C CA . GLN A 1 86 ? -3.302 -8.414 3.596 1.00 95.12 86 GLN A CA 1
ATOM 647 C C . GLN A 1 86 ? -2.763 -7.986 2.226 1.00 95.12 86 GLN A C 1
ATOM 649 O O . GLN A 1 86 ? -2.572 -8.827 1.346 1.00 95.12 86 GLN A O 1
ATOM 654 N N . LYS A 1 87 ? -2.409 -6.704 2.068 1.00 94.88 87 LYS A N 1
ATOM 655 C CA . LYS A 1 87 ? -1.825 -6.196 0.821 1.00 94.88 87 LYS A CA 1
ATOM 656 C C . LYS A 1 87 ? -0.473 -6.813 0.484 1.00 94.88 87 LYS A C 1
ATOM 658 O O . LYS A 1 87 ? -0.231 -7.085 -0.687 1.00 94.88 87 LYS A O 1
ATOM 663 N N . ILE A 1 88 ? 0.371 -7.122 1.466 1.00 95.06 88 ILE A N 1
ATOM 664 C CA . ILE A 1 88 ? 1.633 -7.841 1.224 1.00 95.06 88 ILE A CA 1
ATOM 665 C C . ILE A 1 88 ? 1.377 -9.219 0.597 1.00 95.06 88 ILE A C 1
ATOM 667 O O . ILE A 1 88 ? 2.071 -9.590 -0.352 1.00 95.06 88 ILE A O 1
ATOM 671 N N . VAL A 1 89 ? 0.374 -9.965 1.073 1.00 94.88 89 VAL A N 1
ATOM 672 C CA . VAL A 1 89 ? 0.024 -11.283 0.512 1.00 94.88 89 VAL A CA 1
ATOM 673 C C . VAL A 1 89 ? -0.478 -11.148 -0.927 1.00 94.88 89 VAL A C 1
ATOM 675 O O . VAL A 1 89 ? -0.001 -11.862 -1.809 1.00 94.88 89 VAL A O 1
ATOM 678 N N . GLU A 1 90 ? -1.381 -10.198 -1.185 1.00 93.75 90 GLU A N 1
ATOM 679 C CA . GLU A 1 90 ? -1.894 -9.921 -2.534 1.00 93.75 90 GLU A CA 1
ATOM 680 C C . GLU A 1 90 ? -0.767 -9.548 -3.510 1.00 93.75 90 GLU A C 1
ATOM 682 O O . GLU A 1 90 ? -0.642 -10.137 -4.582 1.00 93.75 90 GLU A O 1
ATOM 687 N N . ILE A 1 91 ? 0.101 -8.606 -3.127 1.00 93.50 91 ILE A N 1
ATOM 688 C CA . ILE A 1 91 ? 1.245 -8.181 -3.944 1.00 93.50 91 ILE A CA 1
ATOM 689 C C . ILE A 1 91 ? 2.184 -9.357 -4.200 1.00 93.50 91 ILE A C 1
ATOM 691 O O . ILE A 1 91 ? 2.651 -9.527 -5.326 1.00 93.50 91 ILE A O 1
ATOM 695 N N . SER A 1 92 ? 2.459 -10.171 -3.178 1.00 91.62 92 SER A N 1
ATOM 696 C CA . SER A 1 92 ? 3.310 -11.354 -3.321 1.00 91.62 92 SER A CA 1
ATOM 697 C C . SER A 1 92 ? 2.739 -12.292 -4.376 1.00 91.62 92 SER A C 1
ATOM 699 O O . SER A 1 92 ? 3.472 -12.684 -5.280 1.00 91.62 92 SER A O 1
ATOM 701 N N . TYR A 1 93 ? 1.429 -12.558 -4.325 1.00 91.81 93 TYR A N 1
ATOM 702 C CA . TYR A 1 93 ? 0.719 -13.357 -5.322 1.00 91.81 93 TYR A CA 1
ATOM 703 C C . TYR A 1 93 ? 0.836 -12.761 -6.733 1.00 91.81 93 TYR A C 1
ATOM 705 O O . TYR A 1 93 ? 1.241 -13.460 -7.662 1.00 91.81 93 TYR A O 1
ATOM 713 N N . TYR A 1 94 ? 0.579 -11.459 -6.897 1.00 90.25 94 TYR A N 1
ATOM 714 C CA . TYR A 1 94 ? 0.683 -10.793 -8.200 1.00 90.25 94 TYR A CA 1
ATOM 715 C C . TYR A 1 94 ? 2.101 -10.825 -8.791 1.00 90.25 94 TYR A C 1
ATOM 717 O O . TYR A 1 94 ? 2.262 -10.792 -10.011 1.00 90.25 94 TYR A O 1
ATOM 725 N N . ASN A 1 95 ? 3.136 -10.897 -7.950 1.00 88.44 95 ASN A N 1
ATOM 726 C CA . ASN A 1 95 ? 4.534 -10.822 -8.373 1.00 88.44 95 ASN A CA 1
ATOM 727 C C . ASN A 1 95 ? 5.261 -12.184 -8.409 1.00 88.44 95 ASN A C 1
ATOM 729 O O . ASN A 1 95 ? 6.434 -12.210 -8.783 1.00 88.44 95 ASN A O 1
ATOM 733 N N . MET A 1 96 ? 4.598 -13.316 -8.110 1.00 86.12 96 MET A N 1
ATOM 734 C CA . MET A 1 96 ? 5.237 -14.653 -8.101 1.00 86.12 96 MET A CA 1
ATOM 735 C C . MET A 1 96 ? 5.835 -15.068 -9.457 1.00 86.12 96 MET A C 1
ATOM 737 O O . MET A 1 96 ? 6.755 -15.879 -9.495 1.00 86.12 96 MET A O 1
ATOM 741 N N . GLY A 1 97 ? 5.339 -14.519 -10.572 1.00 79.50 97 GLY A N 1
ATOM 742 C CA . GLY A 1 97 ? 5.825 -14.822 -11.926 1.00 79.50 97 GLY A CA 1
ATOM 743 C C . GLY A 1 97 ? 7.121 -14.109 -12.334 1.00 79.50 97 GLY A C 1
ATOM 744 O O . GLY A 1 97 ? 7.602 -14.316 -13.448 1.00 79.50 97 GLY A O 1
ATOM 745 N N . ARG A 1 98 ? 7.694 -13.250 -11.480 1.00 78.50 98 ARG A N 1
ATOM 746 C CA . ARG A 1 98 ? 8.937 -12.534 -11.796 1.00 78.50 98 ARG A CA 1
ATOM 747 C C . ARG A 1 98 ? 10.141 -13.470 -11.710 1.00 78.50 98 ARG A C 1
ATOM 749 O O . ARG A 1 98 ? 10.549 -13.877 -10.627 1.00 78.50 98 ARG A O 1
ATOM 756 N N . ILE A 1 99 ? 10.762 -13.749 -12.851 1.00 67.94 99 ILE A N 1
ATOM 757 C CA . ILE A 1 99 ? 12.044 -14.454 -12.914 1.00 67.94 99 ILE A CA 1
ATOM 758 C C . ILE A 1 99 ? 13.166 -13.416 -12.774 1.00 67.94 99 ILE A C 1
ATOM 760 O O . ILE A 1 99 ? 13.322 -12.551 -13.634 1.00 67.94 99 ILE A O 1
ATOM 764 N N . ARG A 1 100 ? 13.958 -13.486 -11.695 1.00 64.12 100 ARG A N 1
ATOM 765 C CA . ARG A 1 100 ? 15.226 -12.743 -11.578 1.00 64.12 100 ARG A CA 1
ATOM 766 C C . ARG A 1 100 ? 16.290 -13.499 -12.375 1.00 64.12 100 ARG A C 1
ATOM 768 O O . ARG A 1 100 ? 16.854 -14.461 -11.867 1.00 64.12 100 ARG A O 1
ATOM 775 N N . LEU A 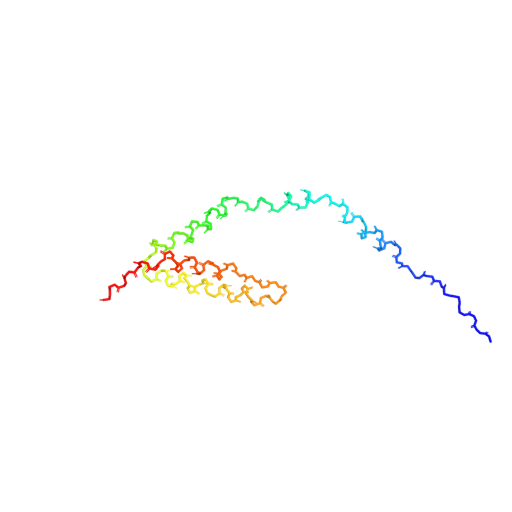1 101 ? 16.546 -13.089 -13.616 1.00 58.53 101 LEU A N 1
ATOM 776 C CA . LEU A 1 101 ? 17.794 -13.444 -14.294 1.00 58.53 101 LEU A CA 1
ATOM 777 C C . LEU A 1 101 ? 18.884 -12.547 -13.698 1.00 58.53 101 LEU A C 1
ATOM 779 O O . LEU A 1 101 ? 18.860 -11.335 -13.908 1.00 58.53 101 LEU A O 1
ATOM 783 N N . GLN A 1 102 ? 19.736 -13.139 -12.860 1.00 52.31 102 GLN A N 1
ATOM 784 C CA . GLN A 1 102 ? 20.963 -12.514 -12.362 1.00 52.31 102 GLN A CA 1
ATOM 785 C C . GLN A 1 102 ? 22.096 -12.720 -13.361 1.00 52.31 102 GLN A C 1
ATOM 787 O O . GLN A 1 102 ? 22.110 -13.797 -14.001 1.00 52.31 102 GLN A O 1
#

Solvent-accessible surface area (backbone atoms only — not comparable to full-atom values): 6397 Å² total; per-residue (Å²): 139,83,86,83,82,86,75,88,76,96,52,72,66,65,55,54,56,58,61,61,70,72,67,61,56,68,70,67,66,53,70,76,67,76,77,78,38,72,66,55,56,51,52,53,49,50,53,52,70,45,46,65,76,45,56,84,63,57,40,51,54,50,50,52,53,40,52,52,51,27,51,59,33,47,66,36,84,92,64,59,45,60,65,47,54,53,48,51,54,53,42,49,63,68,45,68,83,68,78,83,85,127

Organism: NCBI:txid38151